Protein AF-A0A6A1V1M2-F1 (afdb_monomer_lite)

pLDDT: mean 74.12, std 18.86, range [29.8, 97.25]

Organism: 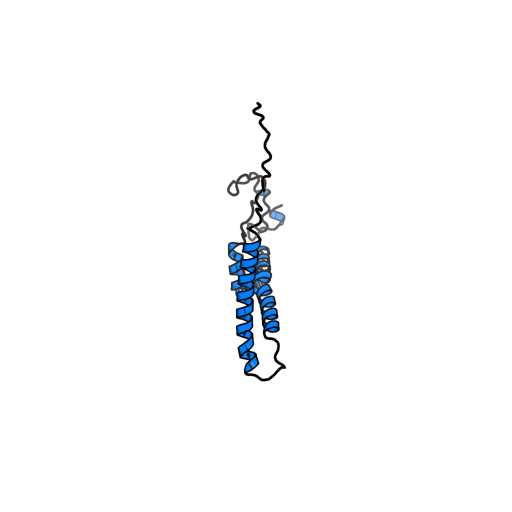NCBI:txid262757

Secondary structure (DSSP, 8-state):
-------------------SHHHHHHHHHHHHHHHHHHHHHHHHHHHTT---TTSPPHHHHHHHHHHHHHIIIIIHHHHHHHHHHHHTTT--HHHHHHHHHHHHHTHHHHHHHTTT---PPPPS-TT-SSTTSPPS-GGG---SS-SSTT--GGGG-

Foldseek 3Di:
DDDDDDDDDDPDPPDPPDPDPVVVVVVVVVVVVVVVVVVVVVQPPVCVPDVDPPDDRPVVVVVVVVVVVCCLQPVQQVVLVVVCLVCVQPDDPVRVVVSVVSCVSSVNSNVVCVVVDDSDDDQQDPPDPDSPDDDPDPLPRDDPHDPDPPDDSVNSD

Structure (mmCIF, N/CA/C/O backbone):
data_AF-A0A6A1V1M2-F1
#
_entry.id   AF-A0A6A1V1M2-F1
#
loop_
_atom_site.group_PDB
_atom_site.id
_atom_site.type_symbol
_atom_site.label_atom_id
_atom_site.label_alt_id
_atom_site.label_comp_id
_atom_site.label_asym_id
_atom_site.label_entity_id
_atom_site.label_seq_id
_atom_site.pdbx_PDB_ins_code
_atom_site.Cartn_x
_atom_site.Cartn_y
_atom_site.Cartn_z
_atom_site.occupancy
_atom_site.B_iso_or_equiv
_atom_site.auth_seq_id
_atom_site.auth_comp_id
_atom_site.auth_asym_id
_atom_site.auth_atom_id
_atom_site.pdbx_PDB_model_num
ATOM 1 N N . MET A 1 1 ? 86.221 -12.160 30.760 1.00 35.06 1 MET A N 1
ATOM 2 C CA . MET A 1 1 ? 85.812 -10.744 30.809 1.00 35.06 1 MET A CA 1
ATOM 3 C C . MET A 1 1 ? 84.400 -10.629 30.253 1.00 35.06 1 MET A C 1
ATOM 5 O O . MET A 1 1 ? 84.186 -10.954 29.099 1.00 35.06 1 MET A O 1
ATOM 9 N N . ASN A 1 2 ? 83.492 -10.229 31.143 1.00 30.09 2 ASN A N 1
ATOM 10 C CA . ASN A 1 2 ? 82.273 -9.435 30.960 1.00 30.09 2 ASN A CA 1
ATOM 11 C C . ASN A 1 2 ? 81.113 -9.983 30.111 1.00 30.09 2 ASN A C 1
ATOM 13 O O . ASN A 1 2 ? 81.035 -9.830 28.900 1.00 30.09 2 ASN A O 1
ATOM 17 N N . PHE A 1 3 ? 80.159 -10.524 30.867 1.00 35.34 3 PHE A N 1
ATOM 18 C CA . PHE A 1 3 ? 78.734 -10.632 30.587 1.00 35.34 3 PHE A CA 1
ATOM 19 C C . PHE A 1 3 ? 78.120 -9.218 30.574 1.00 35.34 3 PHE A C 1
ATOM 21 O O . PHE A 1 3 ? 78.226 -8.510 31.575 1.00 35.34 3 PHE A O 1
ATOM 28 N N . THR A 1 4 ? 77.464 -8.802 29.489 1.00 35.06 4 THR A N 1
ATOM 29 C CA . THR A 1 4 ? 76.571 -7.629 29.498 1.00 35.06 4 THR A CA 1
ATOM 30 C C . THR A 1 4 ? 75.333 -7.915 28.664 1.00 35.06 4 THR A C 1
ATOM 32 O O . THR A 1 4 ? 75.408 -8.101 27.452 1.00 35.06 4 THR A O 1
ATOM 35 N N . ALA A 1 5 ? 74.196 -7.946 29.355 1.00 40.34 5 ALA A N 1
ATOM 36 C CA . ALA A 1 5 ? 72.864 -7.918 28.783 1.00 40.34 5 ALA A CA 1
ATOM 37 C C . ALA A 1 5 ? 72.650 -6.626 27.978 1.00 40.34 5 ALA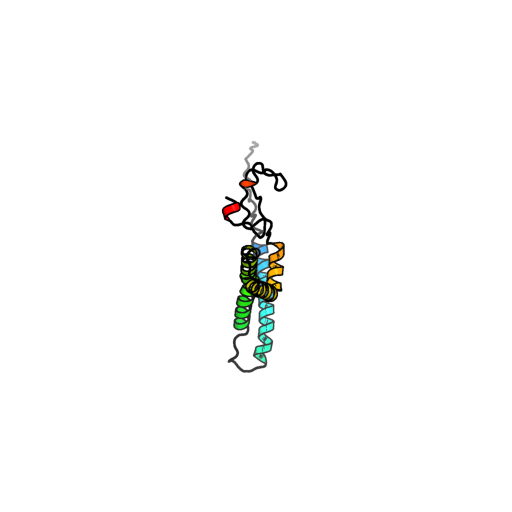 A C 1
ATOM 39 O O . ALA A 1 5 ? 73.113 -5.552 28.369 1.00 40.34 5 ALA A O 1
ATOM 40 N N . SER A 1 6 ? 71.908 -6.711 26.879 1.00 32.38 6 SER A N 1
ATOM 41 C CA . SER A 1 6 ? 71.263 -5.544 26.287 1.00 32.38 6 SER A CA 1
ATOM 42 C C . SER A 1 6 ? 69.881 -5.890 25.765 1.00 32.38 6 SER A C 1
ATOM 44 O O . SER A 1 6 ? 69.571 -7.028 25.423 1.00 32.38 6 SER A O 1
ATOM 46 N N . CYS A 1 7 ? 69.056 -4.862 25.881 1.00 29.80 7 CYS A N 1
ATOM 47 C CA . CYS A 1 7 ? 67.624 -4.856 26.065 1.00 29.80 7 CYS A CA 1
ATOM 48 C C . CYS A 1 7 ? 66.851 -4.997 24.747 1.00 29.80 7 CYS A C 1
ATOM 50 O O . CYS A 1 7 ? 67.355 -4.716 23.667 1.00 29.80 7 CYS A O 1
ATOM 52 N N . VAL A 1 8 ? 65.607 -5.424 24.922 1.00 41.03 8 VAL A N 1
ATOM 53 C CA . VAL A 1 8 ? 64.480 -5.553 23.996 1.00 41.03 8 VAL A CA 1
ATOM 54 C C . VAL A 1 8 ? 64.316 -4.375 23.027 1.00 41.03 8 VAL A C 1
ATOM 56 O O . VAL A 1 8 ? 64.317 -3.230 23.467 1.00 41.03 8 VAL A O 1
ATOM 59 N N . ASP A 1 9 ? 63.992 -4.679 21.765 1.00 30.75 9 ASP A N 1
ATOM 60 C CA . ASP A 1 9 ? 62.987 -3.911 21.019 1.00 30.75 9 ASP A CA 1
ATOM 61 C C . ASP A 1 9 ? 62.237 -4.837 20.039 1.00 30.75 9 ASP A C 1
ATOM 63 O O . ASP A 1 9 ? 62.742 -5.224 18.985 1.00 30.75 9 ASP A O 1
ATOM 67 N N . TYR A 1 10 ? 61.037 -5.282 20.427 1.00 39.38 10 TYR A N 1
ATOM 68 C CA . TYR A 1 10 ? 60.134 -6.022 19.543 1.00 39.38 10 TYR A CA 1
ATOM 69 C C . TYR A 1 10 ? 59.248 -5.010 18.826 1.00 39.38 10 TYR A C 1
ATOM 71 O O . TYR A 1 10 ? 58.245 -4.556 19.381 1.00 39.38 10 TYR A O 1
ATOM 79 N N . GLN A 1 11 ? 59.579 -4.683 17.578 1.00 43.34 11 GLN A N 1
ATOM 80 C CA . GLN A 1 11 ? 58.672 -3.907 16.743 1.00 43.34 11 GLN A CA 1
ATOM 81 C C . GLN A 1 11 ? 57.489 -4.798 16.345 1.00 43.34 11 GLN A C 1
ATOM 83 O O . GLN A 1 11 ? 57.552 -5.651 15.461 1.00 43.34 11 GLN A O 1
ATOM 88 N N . THR A 1 12 ? 56.407 -4.633 17.092 1.00 36.47 12 THR A N 1
ATOM 89 C CA . THR A 1 12 ? 55.115 -5.276 16.898 1.00 36.47 12 THR A CA 1
ATOM 90 C C . THR A 1 12 ? 54.517 -4.750 15.594 1.00 36.47 12 THR A C 1
ATOM 92 O O . THR A 1 12 ? 54.025 -3.625 15.532 1.00 36.47 12 THR A O 1
ATOM 95 N N . LEU A 1 13 ? 54.549 -5.557 14.531 1.00 43.09 13 LEU A N 1
ATOM 96 C CA . LEU A 1 13 ? 53.723 -5.325 13.346 1.00 43.09 13 LEU A CA 1
ATOM 97 C C . LEU A 1 13 ? 52.268 -5.598 13.734 1.00 43.09 13 LEU A C 1
ATOM 99 O O . LEU A 1 13 ? 51.782 -6.726 13.658 1.00 43.09 13 LEU A O 1
ATOM 103 N N . ALA A 1 14 ? 51.594 -4.556 14.222 1.00 39.88 14 ALA A N 1
ATOM 104 C CA . ALA A 1 14 ? 50.170 -4.580 14.500 1.00 39.88 14 ALA A CA 1
ATOM 105 C C . ALA A 1 14 ? 49.417 -4.986 13.225 1.00 39.88 14 ALA A C 1
ATOM 107 O O . ALA A 1 14 ? 49.523 -4.355 12.173 1.00 39.88 14 ALA A O 1
ATOM 108 N N . CYS A 1 15 ? 48.694 -6.095 13.343 1.00 40.12 15 CYS A N 1
ATOM 109 C CA . CYS A 1 15 ? 47.919 -6.737 12.301 1.00 40.12 15 CYS A CA 1
ATOM 110 C C . CYS A 1 15 ? 47.036 -5.743 11.533 1.00 40.12 15 CYS A C 1
ATOM 112 O O . CYS A 1 15 ? 46.170 -5.083 12.107 1.00 40.12 15 CYS A O 1
ATOM 114 N N . ILE A 1 16 ? 47.201 -5.718 10.210 1.00 49.84 16 ILE A N 1
ATOM 115 C CA . ILE A 1 16 ? 46.259 -5.122 9.261 1.00 49.84 16 ILE A CA 1
ATOM 116 C C . ILE A 1 16 ? 44.942 -5.903 9.370 1.00 49.84 16 ILE A C 1
ATOM 118 O O . ILE A 1 16 ? 44.762 -6.942 8.735 1.00 49.84 16 ILE A O 1
ATOM 122 N N . ASN A 1 17 ? 44.015 -5.423 10.197 1.00 52.56 17 ASN A N 1
ATOM 123 C CA . ASN A 1 17 ? 42.657 -5.949 10.270 1.00 52.56 17 ASN A CA 1
ATOM 124 C C . ASN A 1 17 ? 41.744 -5.113 9.366 1.00 52.56 17 ASN A C 1
ATOM 126 O O . ASN A 1 17 ? 40.990 -4.254 9.814 1.00 52.56 17 ASN A O 1
ATOM 130 N N . GLN A 1 18 ? 41.878 -5.327 8.058 1.00 52.38 18 GLN A N 1
ATOM 131 C CA . GLN A 1 18 ? 41.077 -4.647 7.041 1.00 52.38 18 GLN A CA 1
ATOM 132 C C . GLN A 1 18 ? 40.582 -5.658 5.996 1.00 52.38 18 GLN A C 1
ATOM 134 O O . GLN A 1 18 ? 40.804 -5.506 4.800 1.00 52.38 18 GLN A O 1
ATOM 139 N N . LYS A 1 19 ? 39.939 -6.745 6.442 1.00 53.12 19 LYS A N 1
ATOM 140 C CA . LYS A 1 19 ? 39.307 -7.731 5.545 1.00 53.12 19 LYS A CA 1
ATOM 141 C C . LYS A 1 19 ? 37.912 -8.188 6.007 1.00 53.12 19 LYS A C 1
ATOM 143 O O . LYS A 1 19 ? 37.710 -9.371 6.240 1.00 53.12 19 LYS A O 1
ATOM 148 N N . PRO A 1 20 ? 36.935 -7.267 6.105 1.00 50.22 20 PRO A N 1
ATOM 149 C CA . PRO A 1 20 ? 35.546 -7.669 5.850 1.00 50.22 20 PRO A CA 1
ATOM 150 C C . PRO A 1 20 ? 34.866 -6.837 4.746 1.00 50.22 20 PRO A C 1
ATOM 152 O O . PRO A 1 20 ? 33.849 -7.245 4.197 1.00 50.22 20 PRO A O 1
ATOM 155 N N . PHE A 1 21 ? 35.428 -5.679 4.374 1.00 48.81 21 PHE A N 1
ATOM 156 C CA . PHE A 1 21 ? 34.791 -4.753 3.424 1.00 48.81 21 PHE A CA 1
ATOM 157 C C . PHE A 1 21 ? 35.088 -5.093 1.949 1.00 48.81 21 PHE A C 1
ATOM 159 O O . PHE A 1 21 ? 34.244 -4.885 1.079 1.00 48.81 21 PHE A O 1
ATOM 166 N N . HIS A 1 22 ? 36.267 -5.662 1.660 1.00 51.75 22 HIS A N 1
ATOM 167 C CA . HIS A 1 22 ? 36.689 -6.010 0.296 1.00 51.75 22 HIS A CA 1
ATOM 168 C C . HIS A 1 22 ? 35.948 -7.241 -0.257 1.00 51.75 22 HIS A C 1
ATOM 170 O O . HIS A 1 22 ? 35.540 -7.231 -1.413 1.00 51.75 22 HIS A O 1
ATOM 176 N N . GLU A 1 23 ? 35.703 -8.272 0.562 1.00 55.31 23 GLU A N 1
ATOM 177 C CA . GLU A 1 23 ? 34.930 -9.459 0.148 1.00 55.31 23 GLU A CA 1
ATOM 178 C C . GLU A 1 23 ? 33.468 -9.122 -0.142 1.00 55.31 23 GLU A C 1
ATOM 180 O O . GLU A 1 23 ? 32.917 -9.582 -1.138 1.00 55.31 23 GLU A O 1
ATOM 185 N N . PHE A 1 24 ? 32.857 -8.249 0.662 1.00 56.16 24 PHE A N 1
ATOM 186 C CA . PHE A 1 24 ? 31.485 -7.801 0.437 1.00 56.16 24 PHE A CA 1
ATOM 187 C C . PHE A 1 24 ? 31.344 -7.000 -0.868 1.00 56.16 24 PHE A C 1
ATOM 189 O O . PHE A 1 24 ? 30.371 -7.164 -1.608 1.00 56.16 24 PHE A O 1
ATOM 196 N N . CYS A 1 25 ? 32.340 -6.164 -1.185 1.00 55.56 25 CYS A N 1
ATOM 197 C CA . CYS A 1 25 ? 32.396 -5.417 -2.442 1.00 55.56 25 CYS A CA 1
ATOM 198 C C . CYS A 1 25 ? 32.616 -6.350 -3.643 1.00 55.56 25 CYS A C 1
ATOM 200 O O . CYS A 1 25 ? 31.947 -6.204 -4.662 1.00 55.56 25 CYS A O 1
ATOM 202 N N . LEU A 1 26 ? 33.481 -7.359 -3.502 1.00 59.28 26 LEU A N 1
ATOM 203 C CA . LEU A 1 26 ? 33.781 -8.339 -4.548 1.00 59.28 26 LEU A CA 1
ATOM 204 C C . LEU A 1 26 ? 32.605 -9.299 -4.797 1.00 59.28 26 LEU A C 1
ATOM 206 O O . LEU A 1 26 ? 32.329 -9.648 -5.942 1.00 59.28 26 LEU A O 1
ATOM 210 N N . GLN A 1 27 ? 31.843 -9.653 -3.758 1.00 60.03 27 GLN A N 1
ATOM 211 C CA . GLN A 1 27 ? 30.613 -10.438 -3.880 1.00 60.03 27 GLN A CA 1
ATOM 212 C C . GLN A 1 27 ? 29.484 -9.632 -4.540 1.00 60.03 27 GLN A C 1
ATOM 214 O O . GLN A 1 27 ? 28.822 -10.146 -5.442 1.00 60.03 27 GLN A O 1
ATOM 219 N N . LYS A 1 28 ? 29.299 -8.356 -4.164 1.00 58.91 28 LYS A N 1
ATOM 220 C CA . LYS A 1 28 ? 28.364 -7.444 -4.851 1.00 58.91 28 LYS A CA 1
ATOM 221 C C . LYS A 1 28 ? 28.764 -7.190 -6.302 1.00 58.91 28 LYS A C 1
ATOM 223 O O . LYS A 1 28 ? 27.896 -7.186 -7.169 1.00 58.91 28 LYS A O 1
ATOM 228 N N . ALA A 1 29 ? 30.057 -7.017 -6.565 1.00 62.88 29 ALA A N 1
ATOM 229 C CA . ALA A 1 29 ? 30.588 -6.870 -7.912 1.00 62.88 29 ALA A CA 1
ATOM 230 C C . ALA A 1 29 ? 30.367 -8.149 -8.728 1.00 62.88 29 ALA A C 1
ATOM 232 O O . ALA A 1 29 ? 29.902 -8.060 -9.853 1.00 62.88 29 ALA A O 1
ATOM 233 N N . SER A 1 30 ? 30.594 -9.334 -8.155 1.00 72.12 30 SER A N 1
ATOM 234 C CA . SER A 1 30 ? 30.329 -10.620 -8.814 1.00 72.12 30 SER A CA 1
ATOM 235 C C . SER A 1 30 ? 28.852 -10.782 -9.182 1.00 72.12 30 SER A C 1
ATOM 237 O O . SER A 1 30 ? 28.538 -11.148 -10.311 1.00 72.12 30 SER A O 1
ATOM 239 N N . LEU A 1 31 ? 27.936 -10.420 -8.278 1.00 67.12 31 LEU A N 1
ATOM 240 C CA . LEU A 1 31 ? 26.494 -10.445 -8.542 1.00 67.12 31 LEU A CA 1
ATOM 241 C C . LEU A 1 31 ? 26.096 -9.440 -9.633 1.00 67.12 31 LEU A C 1
ATOM 243 O O . LEU A 1 31 ? 25.345 -9.785 -10.540 1.00 67.12 31 LEU A O 1
ATOM 247 N N . ALA A 1 32 ? 26.634 -8.219 -9.585 1.00 70.06 32 ALA A N 1
ATOM 248 C CA . ALA A 1 32 ? 26.389 -7.194 -10.598 1.00 70.06 32 ALA A CA 1
ATOM 249 C C . ALA A 1 32 ? 26.961 -7.581 -11.973 1.00 70.06 32 ALA A C 1
ATOM 251 O O . ALA A 1 32 ? 26.315 -7.341 -12.988 1.00 70.06 32 ALA A O 1
ATOM 252 N N . ILE A 1 33 ? 28.131 -8.224 -12.012 1.00 73.88 33 ILE A N 1
ATOM 253 C CA . ILE A 1 33 ? 28.757 -8.741 -13.236 1.00 73.88 33 ILE A CA 1
ATOM 254 C C . ILE A 1 33 ? 27.930 -9.892 -13.809 1.00 73.88 33 ILE A C 1
ATOM 256 O O . ILE A 1 33 ? 27.697 -9.924 -15.012 1.00 73.88 33 ILE A O 1
ATOM 260 N N . GLN A 1 34 ? 27.439 -10.807 -12.970 1.00 78.25 34 GLN A N 1
ATOM 261 C CA . GLN A 1 34 ? 26.567 -11.902 -13.406 1.00 78.25 34 GLN A CA 1
ATOM 262 C C . GLN A 1 34 ? 25.237 -11.378 -13.963 1.00 78.25 34 GLN A C 1
ATOM 264 O O . GLN A 1 34 ? 24.801 -11.823 -15.023 1.00 78.25 34 GLN A O 1
ATOM 269 N N . PHE A 1 35 ? 24.629 -10.386 -13.306 1.00 74.12 35 PHE A N 1
ATOM 270 C CA . PHE A 1 35 ? 23.442 -9.703 -13.827 1.00 74.12 35 PHE A CA 1
ATOM 271 C C . PHE A 1 35 ? 23.734 -8.957 -15.134 1.00 74.12 35 PHE A C 1
ATOM 273 O O . PHE A 1 35 ? 22.957 -9.065 -16.078 1.00 74.12 35 PHE A O 1
ATOM 280 N N . GLY A 1 36 ? 24.861 -8.247 -15.222 1.00 72.69 36 GLY A N 1
ATOM 281 C CA . GLY A 1 36 ? 25.285 -7.547 -16.435 1.00 72.69 36 GLY A CA 1
ATOM 282 C C . GLY A 1 36 ? 25.543 -8.494 -17.609 1.00 72.69 36 GLY A C 1
ATOM 283 O O . GLY A 1 36 ? 25.118 -8.212 -18.726 1.00 72.69 36 GLY A O 1
ATOM 284 N N . ALA A 1 37 ? 26.163 -9.649 -17.357 1.00 76.81 37 ALA A N 1
ATOM 285 C CA . ALA A 1 37 ? 26.388 -10.684 -18.363 1.00 76.81 37 ALA A CA 1
ATOM 286 C C . ALA A 1 37 ? 25.070 -11.304 -18.847 1.00 76.81 37 ALA A C 1
ATOM 288 O O . ALA A 1 37 ? 24.882 -11.487 -20.047 1.00 76.81 37 ALA A O 1
ATOM 289 N N . LEU A 1 38 ? 24.128 -11.573 -17.939 1.00 73.19 38 LEU A N 1
ATOM 290 C CA . LEU A 1 38 ? 22.810 -12.106 -18.290 1.00 73.19 38 LEU A CA 1
ATOM 291 C C . LEU A 1 38 ? 22.004 -11.100 -19.126 1.00 73.19 38 LEU A C 1
ATOM 293 O O . LEU A 1 38 ? 21.416 -11.478 -20.137 1.00 73.19 38 LEU A O 1
ATOM 297 N N . LEU A 1 39 ? 22.044 -9.814 -18.765 1.00 67.19 39 LEU A N 1
ATOM 298 C CA . LEU A 1 39 ? 21.426 -8.739 -19.548 1.00 67.19 39 LEU A CA 1
ATOM 299 C C . LEU A 1 39 ? 22.056 -8.605 -20.944 1.00 67.19 39 LEU A C 1
ATOM 301 O O . LEU A 1 39 ? 21.331 -8.462 -21.926 1.00 67.19 39 LEU A O 1
ATOM 305 N N . ALA A 1 40 ? 23.382 -8.729 -21.055 1.00 66.06 40 ALA A N 1
ATOM 306 C CA . ALA A 1 40 ? 24.081 -8.687 -22.339 1.00 66.06 40 ALA A CA 1
ATOM 307 C C . ALA A 1 40 ? 23.716 -9.876 -23.250 1.00 66.06 40 ALA A C 1
ATOM 309 O O . ALA A 1 40 ? 23.521 -9.690 -24.451 1.00 66.06 40 ALA A O 1
ATOM 310 N N . ILE A 1 41 ? 23.557 -11.079 -22.684 1.00 68.69 41 ILE A N 1
ATOM 311 C CA . ILE A 1 41 ? 23.139 -12.280 -23.429 1.00 68.69 41 ILE A CA 1
ATOM 312 C C . ILE A 1 41 ? 21.704 -12.138 -23.955 1.00 68.69 41 ILE A C 1
ATOM 314 O O . ILE A 1 41 ? 21.412 -12.613 -25.047 1.00 68.69 41 ILE A O 1
ATOM 318 N N . VAL A 1 42 ? 20.810 -11.463 -23.226 1.00 64.69 42 VAL A N 1
ATOM 319 C CA . VAL A 1 42 ? 19.435 -11.195 -23.692 1.00 64.69 42 VAL A CA 1
ATOM 320 C C . VAL A 1 42 ? 19.409 -10.176 -24.839 1.00 64.69 42 VAL A C 1
ATOM 322 O O . VAL A 1 42 ? 18.537 -10.243 -25.703 1.00 64.69 42 VAL A O 1
ATOM 325 N N . GLN A 1 43 ? 20.376 -9.260 -24.886 1.00 57.75 43 GLN A N 1
ATOM 326 C CA . GLN A 1 43 ? 20.399 -8.165 -25.854 1.00 57.75 43 GLN A CA 1
ATOM 327 C C . GLN A 1 43 ? 20.965 -8.574 -27.228 1.00 57.75 43 GLN A C 1
ATOM 329 O O . GLN A 1 43 ? 20.520 -8.071 -28.256 1.00 57.75 43 GLN A O 1
ATOM 334 N N . GLN A 1 44 ? 21.919 -9.506 -27.272 1.00 57.59 44 GLN A N 1
ATOM 335 C CA . GLN A 1 44 ? 22.617 -9.897 -28.507 1.00 57.59 44 GLN A CA 1
ATOM 336 C C . GLN A 1 44 ? 21.804 -10.701 -29.552 1.00 57.59 44 GLN A C 1
ATOM 338 O O . GLN A 1 44 ? 22.020 -10.466 -30.742 1.00 57.59 44 GLN A O 1
ATOM 343 N N . PRO A 1 45 ? 20.879 -11.620 -29.204 1.00 58.03 45 PRO A N 1
ATOM 344 C CA . PRO A 1 45 ? 20.190 -12.439 -30.205 1.00 58.03 45 PRO A CA 1
ATOM 345 C C . PRO A 1 45 ? 19.045 -11.707 -30.918 1.00 58.03 45 PRO A C 1
ATOM 347 O O . PRO A 1 45 ? 18.689 -12.098 -32.026 1.00 58.03 45 PRO A O 1
ATOM 350 N N . ALA A 1 46 ? 18.484 -10.648 -30.323 1.00 56.34 46 ALA A N 1
ATOM 351 C CA . ALA A 1 46 ? 17.407 -9.870 -30.941 1.00 56.34 46 ALA A CA 1
ATOM 352 C C . ALA A 1 46 ? 17.934 -8.938 -32.048 1.00 56.34 46 ALA A C 1
ATOM 354 O O . ALA A 1 46 ? 17.383 -8.909 -33.142 1.00 56.34 46 ALA A O 1
ATOM 355 N N . PHE A 1 47 ? 19.063 -8.264 -31.807 1.00 56.16 47 PHE A N 1
ATOM 356 C CA . PHE A 1 47 ? 19.643 -7.288 -32.740 1.00 56.16 47 PHE A CA 1
ATOM 357 C C . PHE A 1 47 ? 20.385 -7.902 -33.940 1.00 56.16 47 PHE A C 1
ATOM 359 O O . PHE A 1 47 ? 20.618 -7.221 -34.934 1.00 56.16 47 PHE A O 1
ATOM 366 N N . ALA A 1 48 ? 20.796 -9.172 -33.867 1.00 63.38 48 ALA A N 1
ATOM 367 C CA . ALA A 1 48 ? 21.578 -9.808 -34.933 1.00 63.38 48 ALA A CA 1
ATOM 368 C C . ALA A 1 48 ? 20.723 -10.369 -36.088 1.00 63.38 48 ALA A C 1
ATOM 370 O O . ALA A 1 48 ? 21.264 -10.68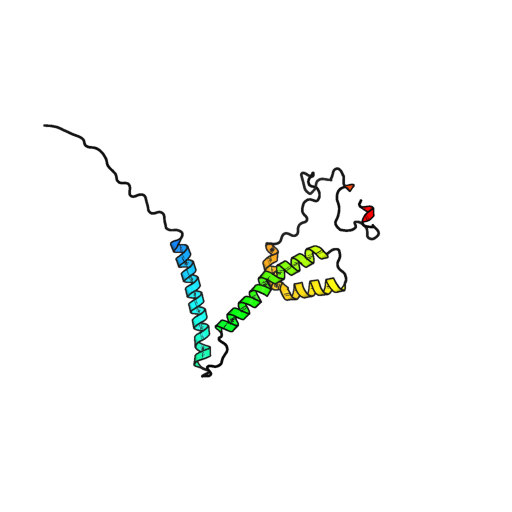5 -37.146 1.00 63.38 48 ALA A O 1
ATOM 371 N N . VAL A 1 49 ? 19.405 -10.511 -35.898 1.00 57.00 49 VAL A N 1
ATOM 372 C CA . VAL A 1 49 ? 18.491 -11.134 -36.877 1.00 57.00 49 VAL A CA 1
ATOM 373 C C . VAL A 1 49 ? 17.602 -10.106 -37.585 1.00 57.00 49 VAL A C 1
ATOM 375 O O . VAL A 1 49 ? 17.218 -10.327 -38.734 1.00 57.00 49 VAL A O 1
ATOM 378 N N . THR A 1 50 ? 17.322 -8.958 -36.967 1.00 55.75 50 THR A N 1
ATOM 379 C CA . THR A 1 50 ? 16.571 -7.861 -37.589 1.00 55.75 50 THR A CA 1
ATOM 380 C C . THR A 1 50 ? 17.541 -6.732 -37.941 1.00 55.75 50 THR A C 1
ATOM 382 O O . THR A 1 50 ? 17.971 -5.954 -37.103 1.00 55.75 50 THR A O 1
ATOM 385 N N . GLY A 1 51 ? 17.956 -6.639 -39.208 1.00 60.12 51 GLY A N 1
ATOM 386 C CA . GLY A 1 51 ? 18.878 -5.601 -39.706 1.00 60.12 51 GLY A CA 1
ATOM 387 C C . GLY A 1 51 ? 18.294 -4.176 -39.737 1.00 60.12 51 GLY A C 1
ATOM 388 O O . GLY A 1 51 ? 18.594 -3.416 -40.657 1.00 60.12 51 GLY A O 1
ATOM 389 N N . VAL A 1 52 ? 17.427 -3.821 -38.786 1.00 59.06 52 VAL A N 1
ATOM 390 C CA . VAL A 1 52 ? 16.722 -2.540 -38.680 1.00 59.06 52 VAL A CA 1
ATOM 391 C C . VAL A 1 52 ? 17.230 -1.813 -37.433 1.00 59.06 52 VAL A C 1
ATOM 393 O O . VAL A 1 52 ? 16.959 -2.201 -36.308 1.00 59.06 52 VAL A O 1
ATOM 396 N N . ASN A 1 53 ? 17.992 -0.738 -37.638 1.00 60.50 53 ASN A N 1
ATOM 397 C CA . ASN A 1 53 ? 18.707 0.010 -36.589 1.00 60.50 53 ASN A CA 1
ATOM 398 C C . ASN A 1 53 ? 17.844 1.102 -35.907 1.00 60.50 53 ASN A C 1
ATOM 400 O O . ASN A 1 53 ? 18.364 1.970 -35.221 1.00 60.50 53 ASN A O 1
ATOM 404 N N . ASN A 1 54 ? 16.528 1.097 -36.144 1.00 59.66 54 ASN A N 1
ATOM 405 C CA . ASN A 1 54 ? 15.591 2.121 -35.656 1.00 59.66 54 ASN A CA 1
ATOM 406 C C . ASN A 1 54 ? 14.676 1.591 -34.538 1.00 59.66 54 ASN A C 1
ATOM 408 O O . ASN A 1 54 ? 13.594 2.132 -34.323 1.00 59.66 54 ASN A O 1
ATOM 412 N N . GLU A 1 55 ? 15.063 0.496 -33.886 1.00 65.31 55 GLU A N 1
ATOM 413 C CA . GLU A 1 55 ? 14.300 -0.091 -32.788 1.00 65.31 55 GLU A CA 1
ATOM 414 C C . GLU A 1 55 ? 14.644 0.628 -31.480 1.00 65.31 55 GLU A C 1
ATOM 416 O O . GLU A 1 55 ? 15.803 0.944 -31.212 1.00 65.31 55 GLU A O 1
ATOM 421 N N . GLU A 1 56 ? 13.630 0.916 -30.664 1.00 63.84 56 GLU A N 1
ATOM 422 C CA . GLU A 1 56 ? 13.852 1.431 -29.317 1.00 63.84 56 GLU A CA 1
ATOM 423 C C . GLU A 1 56 ? 14.726 0.468 -28.505 1.00 63.84 56 GLU A C 1
ATOM 425 O O . GLU A 1 56 ? 14.405 -0.712 -28.351 1.00 63.84 56 GLU A O 1
ATOM 430 N N . ASP A 1 57 ? 15.834 0.988 -27.967 1.00 80.19 57 ASP A N 1
ATOM 431 C CA . ASP A 1 57 ? 16.799 0.209 -27.198 1.00 80.19 57 ASP A CA 1
ATOM 432 C C . ASP A 1 57 ? 16.088 -0.611 -26.114 1.00 80.19 57 ASP A C 1
ATOM 434 O O . ASP A 1 57 ? 15.459 -0.054 -25.209 1.00 80.19 57 ASP A O 1
ATOM 438 N N . LEU A 1 58 ? 16.240 -1.940 -26.143 1.00 82.75 58 LEU A N 1
ATOM 439 C CA . LEU A 1 58 ? 15.666 -2.836 -25.126 1.00 82.75 58 LEU A CA 1
ATOM 440 C C . LEU A 1 58 ? 16.031 -2.403 -23.698 1.00 82.75 58 LEU A C 1
ATOM 442 O O . LEU A 1 58 ? 15.233 -2.558 -22.774 1.00 82.75 58 LEU A O 1
ATOM 446 N N . ILE A 1 59 ? 17.219 -1.814 -23.525 1.00 84.81 59 ILE A N 1
ATOM 447 C CA . ILE A 1 59 ? 17.673 -1.228 -22.260 1.00 84.81 59 ILE A CA 1
ATOM 448 C C . ILE A 1 59 ? 16.743 -0.089 -21.818 1.00 84.81 59 ILE A C 1
ATOM 450 O O . ILE A 1 59 ? 16.345 -0.047 -20.655 1.00 84.81 59 ILE A O 1
ATOM 454 N N . SER A 1 60 ? 16.382 0.821 -22.725 1.00 86.75 60 SER A N 1
ATOM 455 C CA . SER A 1 60 ? 15.487 1.946 -22.435 1.00 86.75 60 SER A CA 1
ATOM 456 C C . SER A 1 60 ? 14.110 1.443 -22.006 1.00 86.75 60 SER A C 1
ATOM 458 O O . SER A 1 60 ? 13.618 1.820 -20.939 1.00 86.75 60 SER A O 1
ATOM 460 N N . THR A 1 61 ? 13.540 0.501 -22.761 1.00 89.06 61 THR A N 1
ATOM 461 C CA . THR A 1 61 ? 12.256 -0.131 -22.424 1.00 89.06 61 THR A CA 1
ATOM 462 C C . THR A 1 61 ? 12.311 -0.836 -21.068 1.00 89.06 61 THR A C 1
ATOM 464 O O . THR A 1 61 ? 11.389 -0.706 -20.261 1.00 89.06 61 THR A O 1
ATOM 467 N N . LEU A 1 62 ? 13.409 -1.533 -20.761 1.00 90.81 62 LEU A N 1
ATOM 468 C CA . LEU A 1 62 ? 13.587 -2.212 -19.478 1.00 90.81 62 LEU A CA 1
ATOM 469 C C . LEU A 1 62 ? 13.694 -1.227 -18.308 1.00 90.81 62 LEU A C 1
ATOM 471 O O . LEU A 1 62 ? 13.089 -1.456 -17.260 1.00 90.81 62 LEU A O 1
ATOM 475 N N . ILE A 1 63 ? 14.430 -0.125 -18.472 1.00 92.69 63 ILE A N 1
ATOM 476 C CA . ILE A 1 63 ? 14.541 0.921 -17.447 1.00 92.69 63 ILE A CA 1
ATOM 477 C C . ILE A 1 63 ? 13.175 1.566 -17.205 1.00 92.69 63 ILE A C 1
ATOM 479 O O . ILE A 1 63 ? 12.768 1.724 -16.052 1.00 92.69 63 ILE A O 1
ATOM 483 N N . GLN A 1 64 ? 12.437 1.895 -18.266 1.00 93.88 64 GLN A N 1
ATOM 484 C CA . GLN A 1 64 ? 11.082 2.435 -18.146 1.00 93.88 64 GLN A CA 1
ATOM 485 C C . GLN A 1 64 ? 10.157 1.458 -17.411 1.00 93.88 64 GLN A C 1
ATOM 487 O O . GLN A 1 64 ? 9.476 1.852 -16.460 1.00 93.88 64 GLN A O 1
ATOM 492 N N . LEU A 1 65 ? 10.189 0.173 -17.781 1.00 94.25 65 LEU A N 1
ATOM 493 C CA . LEU A 1 65 ? 9.420 -0.870 -17.106 1.00 94.25 65 LEU A CA 1
ATOM 494 C C . LEU A 1 65 ? 9.805 -0.982 -15.626 1.00 94.25 65 LEU A C 1
ATOM 496 O O . LEU A 1 65 ? 8.924 -1.092 -14.777 1.00 94.25 65 LEU A O 1
ATOM 500 N N . ALA A 1 66 ? 11.097 -0.907 -15.299 1.00 94.88 66 ALA A N 1
ATOM 501 C CA . ALA A 1 66 ? 11.582 -0.961 -13.924 1.00 94.88 66 ALA A CA 1
ATOM 502 C C . ALA A 1 66 ? 11.085 0.228 -13.088 1.00 94.88 66 ALA A C 1
ATOM 504 O O . ALA A 1 66 ? 10.669 0.036 -11.945 1.00 94.88 66 ALA A O 1
ATOM 505 N N . ILE A 1 67 ? 11.064 1.440 -13.653 1.00 96.62 67 ILE A N 1
ATOM 506 C CA . ILE A 1 67 ? 10.535 2.636 -12.978 1.00 96.62 67 ILE A CA 1
ATOM 507 C C . ILE A 1 67 ? 9.035 2.473 -12.698 1.00 96.62 67 ILE A C 1
ATOM 509 O O . ILE A 1 67 ? 8.581 2.721 -11.576 1.00 96.62 67 ILE A O 1
ATOM 513 N N . VAL A 1 68 ? 8.265 2.008 -13.685 1.00 96.94 68 VAL A N 1
ATOM 514 C CA . VAL A 1 68 ? 6.822 1.767 -13.523 1.00 96.94 68 VAL A CA 1
ATOM 515 C C . VAL A 1 68 ? 6.566 0.661 -12.497 1.00 96.94 68 VAL A C 1
ATOM 517 O O . VAL A 1 68 ? 5.745 0.836 -11.594 1.00 96.94 68 VAL A O 1
ATOM 520 N N . ALA A 1 69 ? 7.303 -0.448 -12.578 1.00 95.94 69 ALA A N 1
ATOM 521 C CA . ALA A 1 69 ? 7.202 -1.559 -11.637 1.00 95.94 69 ALA A CA 1
ATOM 522 C C . ALA A 1 69 ? 7.566 -1.131 -10.208 1.00 95.94 69 ALA A C 1
ATOM 524 O O . ALA A 1 69 ? 6.888 -1.525 -9.259 1.00 95.94 69 ALA A O 1
ATOM 525 N N . PHE A 1 70 ? 8.581 -0.279 -10.043 1.00 96.75 70 PHE A N 1
ATOM 526 C CA . PHE A 1 70 ? 8.947 0.292 -8.749 1.00 96.75 70 PHE A CA 1
ATOM 527 C C . PHE A 1 70 ? 7.811 1.142 -8.170 1.00 96.75 70 PHE A C 1
ATOM 529 O O . PHE A 1 70 ? 7.422 0.957 -7.014 1.00 96.75 70 PHE A O 1
ATOM 536 N N . GLY A 1 71 ? 7.219 2.023 -8.980 1.00 97.00 71 GLY A N 1
ATOM 537 C CA . GLY A 1 71 ? 6.044 2.794 -8.575 1.00 97.00 71 GLY A CA 1
ATOM 538 C C . GLY A 1 71 ? 4.876 1.894 -8.160 1.00 97.00 71 GLY A C 1
ATOM 539 O O . GLY A 1 71 ? 4.278 2.094 -7.102 1.00 97.00 71 GLY A O 1
ATOM 540 N N . TYR A 1 72 ? 4.600 0.861 -8.951 1.00 96.44 72 TYR A N 1
ATOM 541 C CA . TYR A 1 72 ? 3.486 -0.061 -8.749 1.00 96.44 72 TYR A CA 1
ATOM 542 C C . TYR A 1 72 ? 3.655 -0.985 -7.527 1.00 96.44 72 TYR A C 1
ATOM 544 O O . TYR A 1 72 ? 2.695 -1.191 -6.788 1.00 96.44 72 TYR A O 1
ATOM 552 N N . LEU A 1 73 ? 4.851 -1.524 -7.274 1.00 96.44 73 LEU A N 1
ATOM 553 C CA . LEU A 1 73 ? 5.093 -2.465 -6.168 1.00 96.44 73 LEU A CA 1
ATOM 554 C C . LEU A 1 73 ? 5.491 -1.781 -4.857 1.00 96.44 73 LEU A C 1
ATOM 556 O O . LEU A 1 73 ? 5.190 -2.301 -3.784 1.00 96.44 73 LEU A O 1
ATOM 560 N N . ILE A 1 74 ? 6.183 -0.641 -4.920 1.00 96.00 74 ILE A N 1
ATOM 561 C CA . ILE A 1 74 ? 6.785 -0.022 -3.732 1.00 96.00 74 ILE A CA 1
ATOM 562 C C . ILE A 1 74 ? 6.037 1.238 -3.309 1.00 96.00 74 ILE A C 1
ATOM 564 O O . ILE A 1 74 ? 5.716 1.367 -2.132 1.00 96.00 74 ILE A O 1
ATOM 568 N N . ILE A 1 75 ? 5.734 2.153 -4.233 1.00 96.56 75 ILE A N 1
ATOM 569 C CA . ILE A 1 75 ? 5.183 3.477 -3.887 1.00 96.56 75 ILE A CA 1
ATOM 570 C C . ILE A 1 75 ? 3.661 3.435 -3.706 1.00 96.56 75 ILE A C 1
ATOM 572 O O . ILE A 1 75 ? 3.136 3.934 -2.711 1.00 96.56 75 ILE A O 1
ATOM 576 N N . MET A 1 76 ? 2.934 2.847 -4.656 1.00 96.75 76 MET A N 1
ATOM 577 C CA . MET A 1 76 ? 1.467 2.850 -4.651 1.00 96.75 76 MET A CA 1
ATOM 578 C C . MET A 1 76 ? 0.841 2.057 -3.487 1.00 96.75 76 MET A C 1
ATOM 580 O O . MET A 1 76 ? -0.095 2.573 -2.864 1.00 96.75 76 MET A O 1
ATOM 584 N N . PRO A 1 77 ? 1.331 0.857 -3.111 1.00 95.56 77 PRO A N 1
ATOM 585 C CA . PRO A 1 77 ? 0.724 0.073 -2.036 1.00 95.56 77 PRO A CA 1
ATOM 586 C C . PRO A 1 77 ? 0.664 0.775 -0.669 1.00 95.56 77 PRO A C 1
ATOM 588 O O . PRO A 1 77 ? -0.421 0.795 -0.082 1.00 95.56 77 PRO A O 1
ATOM 591 N N . PRO A 1 78 ? 1.731 1.410 -0.136 1.00 95.06 78 PRO A N 1
ATOM 592 C CA . PRO A 1 78 ? 1.647 2.105 1.147 1.00 95.06 78 PRO A CA 1
ATOM 593 C C . PRO A 1 78 ? 0.708 3.318 1.101 1.00 95.06 78 PRO A C 1
ATOM 595 O O . PRO A 1 78 ? 0.046 3.599 2.103 1.00 95.06 78 PRO A O 1
ATOM 598 N N . ILE A 1 79 ? 0.577 3.999 -0.045 1.00 95.81 79 ILE A N 1
ATOM 599 C CA . ILE A 1 79 ? -0.388 5.098 -0.221 1.00 95.81 79 ILE A CA 1
ATOM 600 C C . ILE A 1 79 ? -1.820 4.571 -0.073 1.00 95.81 79 ILE A C 1
ATOM 602 O O . ILE A 1 79 ? -2.605 5.118 0.708 1.00 95.81 79 ILE A O 1
ATOM 606 N N . ILE A 1 80 ? -2.149 3.480 -0.769 1.00 95.19 80 ILE A N 1
ATOM 607 C CA . ILE A 1 80 ? -3.484 2.863 -0.728 1.00 95.19 80 ILE A CA 1
ATOM 608 C C . ILE A 1 80 ? -3.785 2.320 0.671 1.00 95.19 80 ILE A C 1
ATOM 610 O O . ILE A 1 80 ? -4.867 2.568 1.206 1.00 95.19 80 ILE A O 1
ATOM 614 N N . LEU A 1 81 ? -2.827 1.640 1.307 1.00 94.75 81 LEU A N 1
ATOM 615 C CA . LEU A 1 81 ? -2.980 1.119 2.669 1.00 94.75 81 LEU A CA 1
ATOM 616 C C . LEU A 1 81 ? -3.180 2.244 3.698 1.00 94.75 81 LEU A C 1
ATOM 618 O O . LEU A 1 81 ? -4.006 2.121 4.606 1.00 94.75 81 LEU A O 1
ATOM 622 N N . ASN A 1 82 ? -2.483 3.372 3.539 1.00 94.06 82 ASN A N 1
ATOM 623 C CA . ASN A 1 82 ? -2.679 4.566 4.361 1.00 94.06 82 ASN A CA 1
ATOM 624 C C . ASN A 1 82 ? -4.070 5.188 4.152 1.00 94.06 82 ASN A C 1
ATOM 626 O O . ASN A 1 82 ? -4.733 5.554 5.128 1.00 94.06 82 ASN A O 1
ATOM 630 N N . TRP A 1 83 ? -4.537 5.266 2.903 1.00 93.31 83 TRP A N 1
ATOM 631 C CA . TRP A 1 83 ? -5.880 5.754 2.587 1.00 93.31 83 TRP A CA 1
ATOM 632 C C . TRP A 1 83 ? -6.966 4.857 3.191 1.00 93.31 83 TRP A C 1
ATOM 634 O O . TRP A 1 83 ? -7.862 5.367 3.876 1.00 93.31 83 TRP A O 1
ATOM 644 N N . LEU A 1 84 ? -6.831 3.531 3.043 1.00 92.75 84 LEU A N 1
ATOM 645 C CA . LEU A 1 84 ? -7.701 2.549 3.694 1.00 92.75 84 LEU A CA 1
ATOM 646 C C . LEU A 1 84 ? -7.738 2.788 5.205 1.00 92.75 84 LEU A C 1
ATOM 648 O O . LEU A 1 84 ? -8.821 2.930 5.769 1.00 92.75 84 LEU A O 1
ATOM 652 N N . ARG A 1 85 ? -6.575 2.905 5.862 1.00 90.44 85 ARG A N 1
ATOM 653 C CA . ARG A 1 85 ? -6.477 3.083 7.321 1.00 90.44 85 ARG A CA 1
ATOM 654 C C . ARG A 1 85 ? -7.262 4.297 7.822 1.00 90.44 85 ARG A C 1
ATOM 656 O O . ARG A 1 85 ? -7.972 4.194 8.821 1.00 90.44 85 ARG A O 1
ATOM 663 N N . ILE A 1 86 ? -7.123 5.444 7.158 1.00 88.25 86 ILE A N 1
ATOM 664 C CA . ILE A 1 86 ? -7.726 6.712 7.606 1.00 88.25 86 ILE A CA 1
ATOM 665 C C . ILE A 1 86 ? -9.244 6.716 7.388 1.00 88.25 86 ILE A C 1
ATOM 667 O O . ILE A 1 86 ? -9.993 7.251 8.209 1.00 88.25 86 ILE A 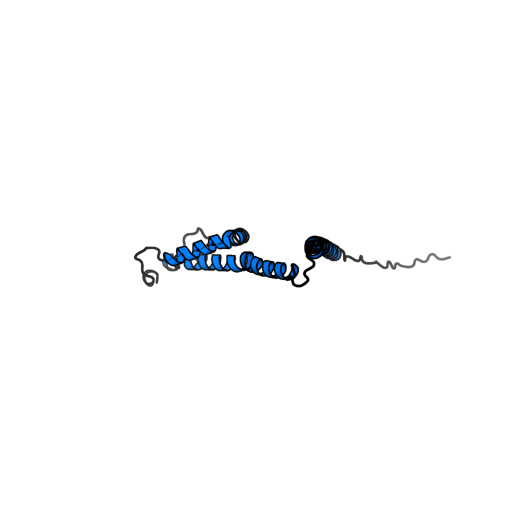O 1
ATOM 671 N N . ARG A 1 87 ? -9.713 6.134 6.281 1.00 90.56 87 ARG A N 1
ATOM 672 C CA . ARG A 1 87 ? -11.109 6.265 5.836 1.00 90.56 87 ARG A CA 1
ATOM 673 C C . ARG A 1 87 ? -11.983 5.049 6.128 1.00 90.56 87 ARG A C 1
ATOM 675 O O . ARG A 1 87 ? -13.199 5.174 6.022 1.00 90.56 87 ARG A O 1
ATOM 682 N N . TRP A 1 88 ? -11.416 3.922 6.567 1.00 86.94 88 TRP A N 1
ATOM 683 C CA . TRP A 1 88 ? -12.136 2.654 6.768 1.00 86.94 88 TRP A CA 1
ATOM 684 C C . TRP A 1 88 ? -13.479 2.790 7.507 1.00 86.94 88 TRP A C 1
ATOM 686 O O . TRP A 1 88 ? -14.472 2.200 7.093 1.00 86.94 88 TRP A O 1
ATOM 696 N N . TYR A 1 89 ? -13.526 3.596 8.574 1.00 82.88 89 TYR A N 1
ATOM 697 C CA . TYR A 1 89 ? -14.713 3.760 9.427 1.00 82.88 89 TYR A CA 1
ATOM 698 C C . TYR A 1 89 ? -15.651 4.909 9.015 1.00 82.88 89 TYR A C 1
ATOM 700 O O . TYR A 1 89 ? -16.714 5.060 9.610 1.00 82.88 89 TYR A O 1
ATOM 708 N N . ARG A 1 90 ? -15.271 5.745 8.036 1.00 83.62 90 ARG A N 1
ATOM 709 C CA . ARG A 1 90 ? -16.051 6.920 7.581 1.00 83.62 90 ARG A CA 1
ATOM 710 C C . ARG A 1 90 ? -16.338 6.915 6.071 1.00 83.62 90 ARG A C 1
ATOM 712 O O . ARG A 1 90 ? -16.648 7.963 5.511 1.00 83.62 90 ARG A O 1
ATOM 719 N N . ARG A 1 91 ? -16.186 5.768 5.408 1.00 85.06 91 ARG A N 1
ATOM 720 C CA . ARG A 1 91 ? -16.318 5.638 3.949 1.00 85.06 91 ARG A CA 1
ATOM 721 C C . ARG A 1 91 ? -17.774 5.563 3.486 1.00 85.06 91 ARG A C 1
ATOM 723 O O . ARG A 1 91 ? -18.609 4.950 4.147 1.00 85.06 91 ARG A O 1
ATOM 730 N N . ASN A 1 92 ? -18.032 6.127 2.308 1.00 88.62 92 ASN A N 1
ATOM 731 C CA . ASN A 1 92 ? -19.284 5.962 1.563 1.00 88.62 92 ASN A CA 1
ATOM 732 C C . ASN A 1 92 ? -19.225 4.711 0.660 1.00 88.62 92 ASN A C 1
ATOM 734 O O . ASN A 1 92 ? -18.140 4.197 0.387 1.00 88.62 92 ASN A O 1
ATOM 738 N N . LEU A 1 93 ? -20.371 4.240 0.147 1.00 91.75 93 LEU A N 1
ATOM 739 C CA . LEU A 1 93 ? -20.442 3.046 -0.718 1.00 91.75 93 LEU A CA 1
ATOM 740 C C . LEU A 1 93 ? -19.568 3.161 -1.976 1.00 91.75 93 LEU A C 1
ATOM 742 O O . LEU A 1 93 ? -18.835 2.236 -2.305 1.00 91.75 93 LEU A O 1
ATOM 746 N N . LEU A 1 94 ? -19.600 4.309 -2.653 1.00 93.25 94 LEU A N 1
ATOM 747 C CA . LEU A 1 94 ? -18.787 4.545 -3.847 1.00 93.25 94 LEU A CA 1
ATOM 748 C C . LEU A 1 94 ? -17.286 4.545 -3.512 1.00 93.25 94 LEU A C 1
ATOM 750 O O . LEU A 1 94 ? -16.497 3.903 -4.197 1.00 93.25 94 LEU A O 1
ATOM 754 N N . GLU A 1 95 ? -16.892 5.193 -2.412 1.00 91.81 95 GLU A N 1
ATOM 755 C CA . GLU A 1 95 ? -15.498 5.206 -1.944 1.00 91.81 95 GLU A CA 1
ATOM 756 C C . GLU A 1 95 ? -15.001 3.794 -1.607 1.00 91.81 95 GLU A C 1
ATOM 758 O O . GLU A 1 95 ? -13.862 3.453 -1.916 1.00 91.81 95 GLU A O 1
ATOM 763 N N . MET A 1 96 ? -15.867 2.952 -1.035 1.00 93.62 96 MET A N 1
ATOM 764 C CA . MET A 1 96 ? -15.562 1.549 -0.762 1.00 93.62 96 MET A CA 1
ATOM 765 C C . MET A 1 96 ? -15.222 0.777 -2.047 1.00 93.62 96 MET A C 1
ATOM 767 O O . MET A 1 96 ? -14.231 0.049 -2.060 1.00 93.62 96 MET A O 1
ATOM 771 N N . TYR A 1 97 ? -15.994 0.955 -3.125 1.00 95.56 97 TYR A N 1
ATOM 772 C CA . TYR A 1 97 ? -15.716 0.306 -4.412 1.00 95.56 97 TYR A CA 1
ATOM 773 C C . TYR A 1 97 ? -14.356 0.719 -4.982 1.00 95.56 97 TYR A C 1
ATOM 775 O O . TYR A 1 97 ? -13.559 -0.149 -5.336 1.00 95.56 97 TYR A O 1
ATOM 783 N N . PHE A 1 98 ? -14.047 2.020 -5.001 1.00 95.38 98 PHE A N 1
ATOM 784 C CA . PHE A 1 98 ? -12.745 2.498 -5.479 1.00 95.38 98 PHE A CA 1
ATOM 785 C C . PHE A 1 98 ? -11.588 1.974 -4.626 1.00 95.38 98 PHE A C 1
ATOM 787 O O . PHE A 1 98 ? -10.590 1.503 -5.168 1.00 95.38 98 PHE A O 1
ATOM 794 N N . GLN A 1 99 ? -11.726 2.001 -3.300 1.00 94.31 99 GLN A N 1
ATOM 795 C CA . GLN A 1 99 ? -10.712 1.480 -2.384 1.00 94.31 99 GLN A CA 1
ATOM 796 C C . GLN A 1 99 ? -10.388 0.009 -2.658 1.00 94.31 99 GLN A C 1
ATOM 798 O O . GLN A 1 99 ? -9.216 -0.344 -2.772 1.00 94.31 99 GLN A O 1
ATOM 803 N N . PHE A 1 100 ? -11.405 -0.844 -2.802 1.00 94.75 100 PHE A N 1
ATOM 804 C CA . PHE A 1 100 ? -11.176 -2.258 -3.095 1.00 94.75 100 PHE A CA 1
ATOM 805 C C . PHE A 1 100 ? -10.643 -2.485 -4.509 1.00 94.75 100 PHE A C 1
ATOM 807 O O . PHE A 1 100 ? -9.732 -3.291 -4.669 1.00 94.75 100 PHE A O 1
ATOM 814 N N . MET A 1 101 ? -11.122 -1.738 -5.508 1.00 97.25 101 MET A N 1
ATOM 815 C CA . MET A 1 101 ? -10.585 -1.799 -6.871 1.00 97.25 101 MET A CA 1
ATOM 816 C C . MET A 1 101 ? -9.071 -1.549 -6.884 1.00 97.25 101 MET A C 1
ATOM 818 O O . MET A 1 101 ? -8.326 -2.348 -7.447 1.00 97.25 101 MET A O 1
ATOM 822 N N . PHE A 1 102 ? -8.593 -0.500 -6.206 1.00 96.69 102 PHE A N 1
ATOM 823 C CA . PHE A 1 102 ? -7.156 -0.230 -6.118 1.00 96.69 102 PHE A CA 1
ATOM 824 C C . PHE A 1 102 ? -6.398 -1.301 -5.332 1.00 96.69 102 PHE A C 1
ATOM 826 O O . PHE A 1 102 ? -5.305 -1.683 -5.737 1.00 96.69 102 PHE A O 1
ATOM 833 N N . VAL A 1 103 ? -6.964 -1.837 -4.249 1.00 95.81 103 VAL A N 1
ATOM 834 C CA . VAL A 1 103 ? -6.330 -2.954 -3.529 1.00 95.81 103 VAL A CA 1
ATOM 835 C C . VAL A 1 103 ? -6.170 -4.182 -4.431 1.00 95.81 103 VAL A C 1
ATOM 837 O O . VAL A 1 103 ? -5.137 -4.836 -4.342 1.00 95.81 103 VAL A O 1
ATOM 840 N N . PHE A 1 104 ? -7.129 -4.480 -5.314 1.00 96.81 104 PHE A N 1
ATOM 841 C CA . PHE A 1 104 ? -7.013 -5.596 -6.260 1.00 96.81 104 PHE A CA 1
ATOM 842 C C . PHE A 1 104 ? -6.017 -5.322 -7.385 1.00 96.81 104 PHE A C 1
ATOM 844 O O . PHE A 1 104 ? -5.221 -6.203 -7.702 1.00 96.81 104 PHE A O 1
ATOM 851 N N . ILE A 1 105 ? -6.007 -4.105 -7.941 1.00 96.69 105 ILE A N 1
ATOM 852 C CA . ILE A 1 105 ? -5.010 -3.706 -8.943 1.00 96.69 105 ILE A CA 1
ATOM 853 C C . ILE A 1 105 ? -3.608 -3.831 -8.346 1.00 96.69 105 ILE A C 1
ATOM 855 O O . ILE A 1 105 ? -2.761 -4.463 -8.945 1.00 96.69 105 ILE A O 1
ATOM 859 N N . PHE A 1 106 ? -3.367 -3.314 -7.141 1.00 97.25 106 PHE A N 1
ATOM 860 C CA . PHE A 1 106 ? -2.044 -3.315 -6.504 1.00 97.25 106 PHE A CA 1
ATOM 861 C C . PHE A 1 106 ? -1.827 -4.482 -5.525 1.00 97.25 106 PHE A C 1
ATOM 863 O O . PHE A 1 106 ? -0.917 -4.438 -4.693 1.00 97.25 106 PHE A O 1
ATOM 870 N N . PHE A 1 107 ? -2.631 -5.544 -5.621 1.00 96.56 107 PHE A N 1
ATOM 871 C CA . PHE A 1 107 ? -2.592 -6.700 -4.721 1.00 96.56 107 PHE A CA 1
ATOM 872 C C . PHE A 1 107 ? -1.197 -7.328 -4.545 1.00 96.56 107 PHE A C 1
ATOM 874 O O . PHE A 1 107 ? -0.794 -7.528 -3.394 1.00 96.56 107 PHE A O 1
ATOM 881 N N . PRO A 1 108 ? -0.410 -7.593 -5.613 1.00 95.38 108 PRO A N 1
ATOM 882 C CA . PRO A 1 108 ? 0.929 -8.161 -5.439 1.00 95.38 108 PRO A CA 1
ATOM 883 C C . PRO A 1 108 ? 1.863 -7.239 -4.642 1.00 95.38 108 PRO A C 1
ATOM 885 O O . PRO A 1 108 ? 2.663 -7.716 -3.840 1.00 95.38 108 PRO A O 1
ATOM 888 N N . GLY A 1 109 ? 1.732 -5.919 -4.798 1.00 96.44 109 GLY A N 1
ATOM 889 C CA . GLY A 1 109 ? 2.492 -4.951 -4.009 1.00 96.44 109 GLY A CA 1
ATOM 890 C C . GLY A 1 109 ? 2.025 -4.893 -2.552 1.00 96.44 109 GLY A C 1
ATOM 891 O O . GLY A 1 109 ? 2.840 -4.859 -1.634 1.00 96.44 109 GLY A O 1
ATOM 892 N N . VAL A 1 110 ? 0.713 -4.956 -2.309 1.00 96.06 110 VAL A N 1
ATOM 893 C CA . VAL A 1 110 ? 0.155 -4.996 -0.947 1.00 96.06 110 VAL A CA 1
ATOM 894 C C . VAL A 1 110 ? 0.649 -6.221 -0.169 1.00 96.06 110 VAL A C 1
ATOM 896 O O . VAL A 1 110 ? 0.983 -6.086 1.009 1.00 96.06 110 VAL A O 1
ATOM 899 N N . LEU A 1 111 ? 0.761 -7.388 -0.815 1.00 95.88 111 LEU A N 1
ATOM 900 C CA . LEU A 1 111 ? 1.319 -8.597 -0.195 1.00 95.88 111 LEU A CA 1
ATOM 901 C C . LEU A 1 111 ? 2.767 -8.410 0.274 1.00 95.88 111 LEU A C 1
ATOM 903 O O . LEU A 1 111 ? 3.113 -8.865 1.362 1.00 95.88 111 LEU A O 1
ATOM 907 N N . LEU A 1 112 ? 3.591 -7.705 -0.505 1.00 95.56 112 LEU A N 1
ATOM 908 C CA . LEU A 1 112 ? 4.979 -7.410 -0.141 1.00 95.56 112 LEU A CA 1
ATOM 909 C C . LEU A 1 112 ? 5.059 -6.542 1.123 1.00 95.56 112 LEU A C 1
ATOM 911 O O . LEU A 1 112 ? 5.924 -6.755 1.968 1.00 95.56 112 LEU A O 1
ATOM 915 N N . TRP A 1 113 ? 4.134 -5.594 1.283 1.00 95.25 113 TRP A N 1
ATOM 916 C CA . TRP A 1 113 ? 4.090 -4.683 2.430 1.00 95.25 113 TRP A CA 1
ATOM 917 C C . TRP A 1 113 ? 3.406 -5.257 3.679 1.00 95.25 113 TRP A C 1
ATOM 919 O O . TRP A 1 113 ? 3.652 -4.776 4.789 1.00 95.25 113 TRP A O 1
ATOM 929 N N . ALA A 1 114 ? 2.566 -6.282 3.525 1.00 92.69 114 ALA A N 1
ATOM 930 C CA . ALA A 1 114 ? 1.784 -6.883 4.603 1.00 92.69 114 ALA A CA 1
ATOM 931 C C . ALA A 1 114 ? 2.591 -7.290 5.858 1.00 92.69 114 ALA A C 1
ATOM 933 O O . ALA A 1 114 ? 2.152 -6.940 6.954 1.00 92.69 114 ALA A O 1
ATOM 934 N N . PRO A 1 115 ? 3.754 -7.971 5.766 1.00 93.31 115 PRO A N 1
ATOM 935 C CA . PRO A 1 115 ? 4.499 -8.375 6.962 1.00 93.31 115 PRO A CA 1
ATOM 936 C C . PRO A 1 115 ? 5.136 -7.197 7.715 1.00 93.31 115 PRO A C 1
ATOM 938 O O . PRO A 1 115 ? 5.448 -7.327 8.897 1.00 93.31 115 PRO A O 1
ATOM 941 N N . PHE A 1 116 ? 5.333 -6.051 7.058 1.00 93.19 116 PHE A N 1
ATOM 942 C CA . PHE A 1 116 ? 6.029 -4.900 7.640 1.00 93.19 116 PHE A CA 1
ATOM 943 C C . PHE A 1 116 ? 5.084 -3.899 8.312 1.00 93.19 116 PHE A C 1
ATOM 945 O O . PHE A 1 116 ? 5.494 -3.143 9.193 1.00 93.19 116 PHE A O 1
ATOM 952 N N . LEU A 1 117 ? 3.815 -3.865 7.905 1.00 90.94 117 LEU A N 1
ATOM 953 C CA . LEU A 1 117 ? 2.861 -2.865 8.370 1.00 90.94 117 LEU A CA 1
ATOM 954 C C . LEU A 1 117 ? 2.032 -3.388 9.544 1.00 90.94 117 LEU A C 1
ATOM 956 O O . LEU A 1 117 ? 1.190 -4.268 9.401 1.00 90.94 117 LEU A O 1
ATOM 960 N N . ASN A 1 118 ? 2.212 -2.775 10.715 1.00 90.94 118 ASN A N 1
ATOM 961 C CA . ASN A 1 118 ? 1.410 -3.069 11.898 1.00 90.94 118 ASN A CA 1
ATOM 962 C C . ASN A 1 118 ? 0.332 -1.995 12.113 1.00 90.94 118 ASN A C 1
ATOM 964 O O . ASN A 1 118 ? 0.592 -0.939 12.687 1.00 90.94 118 ASN A O 1
ATOM 968 N N . PHE A 1 119 ? -0.902 -2.276 11.690 1.00 84.00 119 PHE A N 1
ATOM 969 C CA . PHE A 1 119 ? -2.045 -1.368 11.875 1.00 84.00 119 PHE A CA 1
ATOM 970 C C . PHE A 1 119 ? -2.784 -1.553 13.208 1.00 84.00 119 PHE A C 1
ATOM 972 O O . PHE A 1 119 ? -3.955 -1.177 13.337 1.00 84.00 119 PHE A O 1
ATOM 979 N N . ARG A 1 120 ? -2.125 -2.122 14.224 1.00 86.94 120 ARG A N 1
ATOM 980 C CA . ARG A 1 120 ? -2.710 -2.231 15.561 1.00 86.94 120 ARG A CA 1
ATOM 981 C C . ARG A 1 120 ? -2.944 -0.838 16.142 1.00 86.94 120 ARG A C 1
ATOM 983 O O . ARG A 1 120 ? -2.077 0.029 16.098 1.00 86.94 120 ARG A O 1
ATOM 990 N N . LYS A 1 121 ? -4.127 -0.631 16.728 1.00 76.44 121 LYS A N 1
ATOM 991 C CA . LYS A 1 121 ? -4.405 0.588 17.494 1.00 76.44 121 LYS A CA 1
ATOM 992 C C . LYS A 1 121 ? -3.408 0.679 18.647 1.00 76.44 121 LYS A C 1
ATOM 994 O O . LYS A 1 121 ? -3.277 -0.267 19.426 1.00 76.44 121 LYS A O 1
ATOM 999 N N . PHE A 1 122 ? -2.738 1.820 18.741 1.00 74.12 122 PHE A N 1
ATOM 1000 C CA . PHE A 1 122 ? -1.909 2.158 19.888 1.00 74.12 122 PHE A CA 1
ATOM 1001 C C . PHE A 1 122 ? -2.758 2.246 21.169 1.00 74.12 122 PHE A C 1
ATOM 1003 O O . PHE A 1 122 ? -3.992 2.331 21.084 1.00 74.12 122 PHE A O 1
ATOM 1010 N N . PRO A 1 123 ? -2.125 2.178 22.355 1.00 73.88 123 PRO A N 1
ATOM 1011 C CA . PRO A 1 123 ? -2.819 2.329 23.628 1.00 73.88 123 PRO A CA 1
ATOM 1012 C C . PRO A 1 123 ? -3.712 3.574 23.623 1.00 73.88 123 PRO A C 1
ATOM 1014 O O . PRO A 1 123 ? -3.317 4.632 23.143 1.00 73.88 123 PRO A O 1
ATOM 1017 N N . ARG A 1 124 ? -4.946 3.420 24.114 1.00 72.94 124 ARG A N 1
ATOM 1018 C CA . ARG A 1 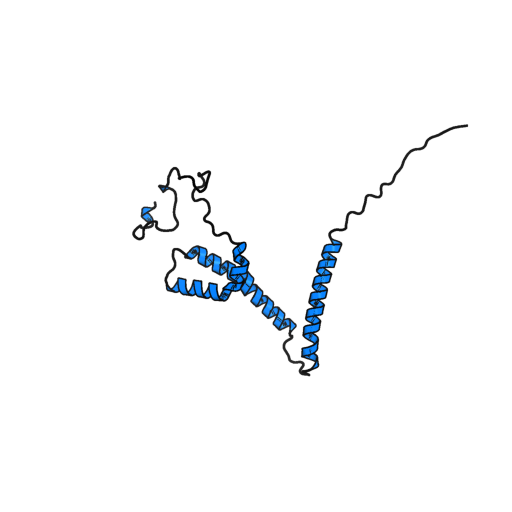124 ? -5.971 4.477 24.064 1.00 72.94 124 ARG A CA 1
ATOM 1019 C C . ARG A 1 124 ? -5.751 5.580 25.097 1.00 72.94 124 ARG A C 1
ATOM 1021 O O . ARG A 1 124 ? -6.300 6.661 24.929 1.00 72.94 124 ARG A O 1
ATOM 1028 N N . ASP A 1 125 ? -4.998 5.282 26.150 1.00 73.94 125 ASP A N 1
ATOM 1029 C CA . ASP A 1 125 ? -4.802 6.143 27.310 1.00 73.94 125 ASP A CA 1
ATOM 1030 C C . ASP A 1 125 ? -3.320 6.098 27.733 1.00 73.94 125 ASP A C 1
ATOM 1032 O O . ASP A 1 125 ? -2.802 4.999 27.962 1.00 73.94 125 ASP A O 1
ATOM 1036 N N . PRO A 1 126 ? -2.629 7.251 27.824 1.00 74.75 126 PRO A N 1
ATOM 1037 C CA . PRO A 1 126 ? -1.237 7.317 28.267 1.00 74.75 126 PRO A CA 1
ATOM 1038 C C . PRO A 1 126 ? -1.042 6.979 29.755 1.00 74.75 126 PRO A C 1
ATOM 1040 O O . PRO A 1 126 ? 0.072 6.639 30.145 1.00 74.75 126 PRO A O 1
ATOM 1043 N N . SER A 1 127 ? -2.088 7.053 30.585 1.00 75.44 127 SER A N 1
ATOM 1044 C CA . SER A 1 127 ? -2.019 6.725 32.019 1.00 75.44 127 SER A CA 1
ATOM 1045 C C . SER A 1 127 ? -2.084 5.219 32.307 1.00 75.44 127 SER A C 1
ATOM 1047 O O . SER A 1 127 ? -1.727 4.764 33.396 1.00 75.44 127 SER A O 1
ATOM 1049 N N . MET A 1 128 ? -2.523 4.416 31.333 1.00 76.00 128 MET A N 1
ATOM 1050 C CA . MET A 1 128 ? -2.681 2.976 31.504 1.00 76.00 128 MET A CA 1
ATOM 1051 C C . MET A 1 128 ? -1.344 2.239 31.374 1.00 76.00 128 MET A C 1
ATOM 1053 O O . MET A 1 128 ? -0.699 2.267 30.328 1.00 76.00 128 MET A O 1
ATOM 1057 N N . LYS A 1 129 ? -0.977 1.473 32.412 1.00 79.19 129 LYS A N 1
ATOM 1058 C CA . LYS A 1 129 ? 0.228 0.623 32.405 1.00 79.19 129 LYS A CA 1
ATOM 1059 C C . LYS A 1 129 ? 0.154 -0.513 31.375 1.00 79.19 129 LYS A C 1
ATOM 1061 O O . LYS A 1 129 ? 1.171 -0.867 30.785 1.00 79.19 129 LYS A O 1
ATOM 1066 N N . TYR A 1 130 ? -1.029 -1.097 31.165 1.00 82.06 130 TYR A N 1
ATOM 1067 C CA . TYR A 1 130 ? -1.237 -2.211 30.234 1.00 82.06 130 TYR A CA 1
ATOM 1068 C C . TYR A 1 130 ? -2.392 -1.920 29.267 1.00 82.06 130 TYR A C 1
ATOM 1070 O O . TYR A 1 130 ? -3.389 -1.329 29.665 1.00 82.06 130 TYR A O 1
ATOM 1078 N N . PRO A 1 131 ? -2.348 -2.388 28.007 1.00 72.12 131 PRO A N 1
ATOM 1079 C CA . PRO A 1 131 ? -3.403 -2.096 27.032 1.00 72.12 131 PRO A CA 1
ATOM 1080 C C . PRO A 1 131 ? -4.739 -2.814 27.308 1.00 72.12 131 PRO A C 1
ATOM 1082 O O . PRO A 1 131 ? -5.734 -2.498 26.657 1.00 72.12 131 PRO A O 1
ATOM 1085 N N . TRP A 1 132 ? -4.764 -3.773 28.242 1.00 75.69 132 TRP A N 1
ATOM 1086 C CA . TRP A 1 132 ? -5.962 -4.494 28.697 1.00 75.69 132 TRP A CA 1
ATOM 1087 C C . TRP A 1 132 ? -6.470 -4.043 30.073 1.00 75.69 132 TRP A C 1
ATOM 1089 O O . TRP A 1 132 ? -7.447 -4.609 30.556 1.00 75.69 132 TRP A O 1
ATOM 1099 N N . SER A 1 133 ? -5.831 -3.066 30.729 1.00 77.38 133 SER A N 1
ATOM 1100 C CA . SER A 1 133 ? -6.386 -2.521 31.971 1.00 77.38 133 SER A CA 1
ATOM 1101 C C . SER A 1 133 ? -7.619 -1.663 31.683 1.00 77.38 133 SER A C 1
ATOM 1103 O O . SER A 1 133 ? -7.751 -1.069 30.614 1.00 77.38 133 SER A O 1
ATOM 1105 N N . THR A 1 134 ? -8.538 -1.592 32.637 1.00 76.56 134 THR A N 1
ATOM 1106 C CA . THR A 1 134 ? -9.683 -0.686 32.544 1.00 76.56 134 THR A CA 1
ATOM 1107 C C . THR A 1 134 ? -9.203 0.743 32.826 1.00 76.56 134 THR A C 1
ATOM 1109 O O . THR A 1 134 ? -8.457 0.938 33.789 1.00 76.56 134 THR A O 1
ATOM 1112 N N . PRO A 1 135 ? -9.579 1.740 32.009 1.00 76.38 135 PRO A N 1
ATOM 1113 C CA . PRO A 1 135 ? -9.235 3.136 32.264 1.00 76.38 135 PRO A CA 1
ATOM 1114 C C . PRO A 1 135 ? -9.925 3.648 33.530 1.00 76.38 135 PRO A C 1
ATOM 1116 O O . PRO A 1 135 ? -11.056 3.258 33.820 1.00 76.38 135 PRO A O 1
ATOM 1119 N N . GLN A 1 136 ? -9.252 4.538 34.258 1.00 77.38 136 GLN A N 1
ATOM 1120 C CA . GLN A 1 136 ? -9.802 5.158 35.470 1.00 77.38 136 GLN A CA 1
ATOM 1121 C C . GLN A 1 136 ? -10.954 6.115 35.128 1.00 77.38 136 GLN A C 1
ATOM 1123 O O . GLN A 1 136 ? -11.983 6.077 35.791 1.00 77.38 136 GLN A O 1
ATOM 1128 N N . ASP A 1 137 ? -10.817 6.880 34.038 1.00 78.31 137 ASP A N 1
ATOM 1129 C CA . ASP A 1 137 ? -11.846 7.785 33.512 1.00 78.31 137 ASP A CA 1
ATOM 1130 C C . ASP A 1 137 ? -12.185 7.439 32.047 1.00 78.31 137 ASP A C 1
ATOM 1132 O O . ASP A 1 137 ? -11.561 7.959 31.115 1.00 78.31 137 ASP A O 1
ATOM 1136 N N . PRO A 1 138 ? -13.190 6.582 31.785 1.00 71.00 138 PRO A N 1
ATOM 1137 C CA . PRO A 1 138 ? -13.556 6.193 30.422 1.00 71.00 138 PRO A CA 1
ATOM 1138 C C . PRO A 1 138 ? -14.126 7.351 29.585 1.00 71.00 138 PRO A C 1
ATOM 1140 O O . PRO A 1 138 ? -14.112 7.266 28.358 1.00 71.00 138 PRO A O 1
ATOM 1143 N N . SER A 1 139 ? -14.607 8.426 30.219 1.00 71.06 139 SER A N 1
ATOM 1144 C CA . SER A 1 139 ? -15.141 9.622 29.551 1.00 71.06 139 SER A CA 1
ATOM 1145 C C . SER A 1 139 ? -14.073 10.422 28.801 1.00 71.06 139 SER A C 1
ATOM 1147 O O . SER A 1 139 ? -14.372 11.041 27.786 1.00 71.06 139 SER A O 1
ATOM 1149 N N . LYS A 1 140 ? -12.810 10.369 29.239 1.00 70.38 140 LYS A N 1
ATOM 1150 C CA . LYS A 1 140 ? -11.6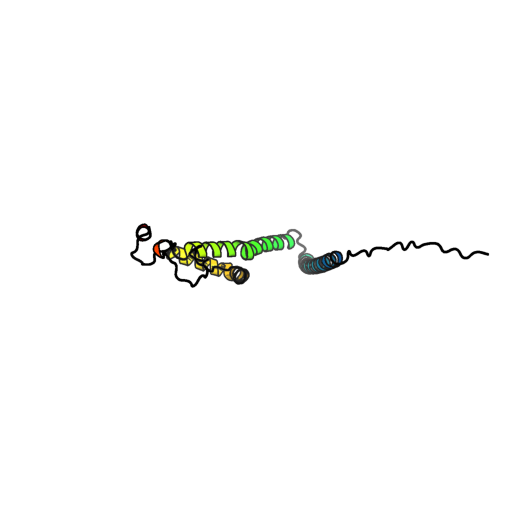99 11.102 28.607 1.00 70.38 140 LYS A CA 1
ATOM 1151 C C . LYS A 1 140 ? -11.175 10.427 27.335 1.00 70.38 140 LYS A C 1
ATOM 1153 O O . LYS A 1 140 ? -10.396 11.022 26.588 1.00 70.38 140 LYS A O 1
ATOM 1158 N N . ILE A 1 141 ? -11.598 9.192 27.057 1.00 69.00 141 ILE A N 1
ATOM 1159 C CA . ILE A 1 141 ? -11.151 8.427 25.891 1.00 69.00 141 ILE A CA 1
ATOM 1160 C C . ILE A 1 141 ? -11.964 8.842 24.669 1.00 69.00 141 ILE A C 1
ATOM 1162 O O . ILE A 1 141 ? -13.047 8.318 24.404 1.00 69.00 141 ILE A O 1
ATOM 1166 N N . LYS A 1 142 ? -11.403 9.742 23.861 1.00 65.56 142 LYS A N 1
ATOM 1167 C CA . LYS A 1 142 ? -12.000 10.108 22.573 1.00 65.56 142 LYS A CA 1
ATOM 1168 C C . LYS A 1 142 ? -11.840 8.965 21.570 1.00 65.56 142 LYS A C 1
ATOM 1170 O O . LYS A 1 142 ? -10.755 8.735 21.034 1.00 65.56 142 LYS A O 1
ATOM 1175 N N . SER A 1 143 ? -12.920 8.245 21.267 1.00 63.53 143 SER A N 1
ATOM 1176 C CA . SER A 1 143 ? -12.949 7.382 20.085 1.00 63.53 143 SER A CA 1
ATOM 1177 C C . SER A 1 143 ? -13.174 8.239 18.840 1.00 63.53 143 SER A C 1
ATOM 1179 O O . SER A 1 143 ? -14.154 8.967 18.752 1.00 63.53 143 SER A O 1
ATOM 1181 N N . GLY A 1 144 ? -12.309 8.121 17.826 1.00 62.12 144 GLY A N 1
ATOM 1182 C CA . GLY A 1 144 ? -12.471 8.816 16.533 1.00 62.12 144 GLY A CA 1
ATOM 1183 C C . GLY A 1 144 ? -13.677 8.354 15.694 1.00 62.12 144 GLY A C 1
ATOM 1184 O O . GLY A 1 144 ? -13.741 8.620 14.496 1.00 62.12 144 GLY A O 1
ATOM 1185 N N . TYR A 1 145 ? -14.598 7.607 16.297 1.00 62.69 145 TYR A N 1
ATOM 1186 C CA . TYR A 1 145 ? -15.805 7.054 15.703 1.00 62.69 145 TYR A CA 1
ATOM 1187 C C . TYR A 1 145 ? -16.902 6.980 16.767 1.00 62.69 145 TYR A C 1
ATOM 1189 O O . TYR A 1 145 ? -16.623 6.839 17.960 1.00 62.69 145 TYR A O 1
ATOM 1197 N N . ARG A 1 146 ? -18.152 7.075 16.314 1.00 60.44 146 ARG A N 1
ATOM 1198 C CA . ARG A 1 146 ? -19.334 7.035 17.175 1.00 60.44 146 ARG A CA 1
ATOM 1199 C C . ARG A 1 146 ? -19.489 5.630 17.755 1.00 60.44 146 ARG A C 1
ATOM 1201 O O . ARG A 1 146 ? -19.472 4.653 17.009 1.00 60.44 146 ARG A O 1
ATOM 1208 N N . LYS A 1 147 ? -19.627 5.525 19.078 1.00 66.44 147 LYS A N 1
ATOM 1209 C CA . LYS A 1 147 ? -19.909 4.261 19.782 1.00 66.44 147 LYS A CA 1
ATOM 1210 C C . LYS A 1 147 ? -21.290 3.715 19.409 1.00 66.44 147 LYS A C 1
ATOM 1212 O O . LYS A 1 147 ? -21.459 2.504 19.334 1.00 66.44 147 LYS A O 1
ATOM 1217 N N . PHE A 1 148 ? -22.245 4.608 19.146 1.00 71.38 148 PHE A N 1
ATOM 1218 C CA . PHE A 1 148 ? -23.616 4.277 18.760 1.00 71.38 148 PHE A CA 1
ATOM 1219 C C . PHE A 1 148 ? -24.002 4.991 17.456 1.00 71.38 148 PHE A C 1
ATOM 1221 O O . PHE A 1 148 ? -23.531 6.106 17.224 1.00 71.38 148 PHE A O 1
ATOM 1228 N N . PRO A 1 149 ? -24.865 4.397 16.608 1.00 68.25 149 PRO A N 1
ATOM 1229 C CA . PRO A 1 149 ? -25.215 4.966 15.301 1.00 68.25 149 PRO A CA 1
ATOM 1230 C C . PRO A 1 149 ? -25.923 6.326 15.396 1.00 68.25 149 PRO A C 1
ATOM 1232 O O . PRO A 1 149 ? -25.779 7.158 14.505 1.00 68.25 149 PRO A O 1
ATOM 1235 N N . PHE A 1 150 ? -26.643 6.566 16.490 1.00 78.62 150 PHE A N 1
ATOM 1236 C CA . PHE A 1 150 ? -27.388 7.800 16.752 1.00 78.62 150 PHE A CA 1
ATOM 1237 C C . PHE A 1 150 ? -26.602 8.848 17.550 1.00 78.62 150 PHE A C 1
ATOM 1239 O O . PHE A 1 150 ? -27.064 9.978 17.660 1.00 78.62 150 PHE A O 1
ATOM 1246 N N . ALA A 1 151 ? -25.436 8.501 18.103 1.00 72.69 151 ALA A N 1
ATOM 1247 C CA . ALA A 1 151 ? -24.661 9.448 18.896 1.00 72.69 151 ALA A CA 1
ATOM 1248 C C . ALA A 1 151 ? -24.105 10.561 18.002 1.00 72.69 151 ALA A C 1
ATOM 1250 O O . ALA A 1 151 ? -23.677 10.312 16.868 1.00 72.69 151 ALA A O 1
ATOM 1251 N N . LYS A 1 152 ? -24.100 11.789 18.496 1.00 70.69 152 LYS A N 1
ATOM 1252 C CA . LYS A 1 152 ? -23.493 12.937 17.829 1.00 70.69 152 LYS A CA 1
ATOM 1253 C C . LYS A 1 152 ? -22.078 13.171 18.375 1.00 70.69 152 LYS A C 1
ATOM 1255 O O . LYS A 1 152 ? -21.766 12.704 19.468 1.00 70.69 152 LYS A O 1
ATOM 1260 N N . PRO A 1 153 ? -21.177 13.825 17.622 1.00 65.88 153 PRO A N 1
ATOM 1261 C CA . PRO A 1 153 ? -19.825 14.129 18.098 1.00 65.88 153 PRO A CA 1
ATOM 1262 C C . PRO A 1 153 ? -19.806 14.892 19.430 1.00 65.88 153 PRO A C 1
ATOM 1264 O O . PRO A 1 153 ? -18.938 14.633 20.259 1.00 65.88 153 PRO A O 1
ATOM 1267 N N . GLU A 1 154 ? -20.778 15.780 19.640 1.00 65.25 154 GLU A N 1
ATOM 1268 C CA . GLU A 1 154 ? -20.979 16.541 20.874 1.00 65.25 154 GLU A CA 1
ATOM 1269 C C . GLU A 1 154 ? -21.282 15.668 22.105 1.00 65.25 154 GLU A C 1
ATOM 1271 O O . GLU A 1 154 ? -20.861 16.037 23.198 1.00 65.25 154 GLU A O 1
ATOM 1276 N N . ASP A 1 155 ? -21.879 14.480 21.932 1.00 62.88 155 ASP A N 1
ATOM 1277 C CA . ASP A 1 155 ? -22.198 13.537 23.024 1.00 62.88 155 ASP A CA 1
ATOM 1278 C C . ASP A 1 155 ? -20.944 12.880 23.646 1.00 62.88 155 ASP A C 1
ATOM 1280 O O . ASP A 1 155 ? -21.043 12.102 24.595 1.00 62.88 155 ASP A O 1
ATOM 1284 N N . TYR A 1 156 ? -19.759 13.158 23.091 1.00 53.34 156 TYR A N 1
ATOM 1285 C CA . TYR A 1 156 ? -18.453 12.661 23.541 1.00 53.34 156 TYR A CA 1
ATOM 1286 C C . TYR A 1 156 ? -17.540 13.781 24.083 1.00 53.34 156 TYR A C 1
ATOM 1288 O O . TYR A 1 156 ? -16.314 13.616 24.077 1.00 53.34 156 TYR A O 1
ATOM 1296 N N . SER A 1 157 ? -18.117 14.925 24.476 1.00 56.47 157 SER A N 1
ATOM 1297 C CA . SER A 1 157 ? -17.389 16.095 25.005 1.00 56.47 157 SER A CA 1
ATOM 1298 C C . SER A 1 157 ? -17.186 16.036 26.511 1.00 56.47 157 SER A C 1
ATOM 1300 O O . SER A 1 157 ? -18.145 15.670 27.224 1.00 56.47 157 SER A O 1
#

InterPro domains:
  IPR019654 NAD(P)H-quinone oxidoreductase subunit L [PF10716] (52-125)

Sequence (157 aa):
MNFTASCVDYQTLACINQKPFHEFCLQKASLAIQFGALLAIVQQPAFAVTGVNNEEDLISTLIQLAIVAFGYLIIMPPIILNWLRIRWYRRNLLEMYFQFMFVFIFFPGVLLWAPFLNFRKFPRDPSMKYPWSTPQDPSKIKSGYRKFPFAKPEDYS

Radius of gyration: 32.13 Å; chains: 1; bounding box: 113×29×75 Å